Protein AF-W1XGC3-F1 (afdb_monomer_lite)

Foldseek 3Di:
DPDDPVVVLVVQLVVLCVVCVVVDPVSSVVSNVVSVCVVVVDDDDDDDPCVVVDDDDPDPPPLVPDPDDLLLVLAVVCVVVVNNVVRDPVSCVVVPCPVPDHDPPSVVSD

Organism: NCBI:txid408170

Secondary structure (DSSP, 8-state):
--S-HHHHHHHHHHHHHHHHGGG-HHHHHHHHHHHHHHHHT-------GGGGGPPP-----TTTTS---HHIIIIIHHHHTT-GGGS-HHHHHHTT-TTS---TTGGGG-

Sequence (110 aa):
DIIPLEDAVKYLKDAVVKSYGKKGEKVVSMNHDAIDTGINSIVKIEVPSSWKDAKEEVHEEKAASKEVPAFIKDIVVPMNRQEGDSIPVSTFLREGMDDGTFMHGTSAYE

pLDDT: mean 91.57, std 11.16, range [47.53, 98.25]

InterPro domains:
  IPR002869 Pyruvate-flavodoxin oxidoreductase, central domain [G3DSA:3.40.920.10] (1-56)
  IPR002869 Pyruvate-flavodoxin oxidoreductase, central domain [SSF53323] (1-104)
  IPR019456 Pyruvate-flavodoxin oxidoreductase, EKR domain [PF10371] (60-110)
  IPR019456 Pyruvate-flavodoxin oxidoreductase, EKR domain [SM00890] (55-110)
  IPR037112 Pyruvate-flavodoxin oxidoreductase, EKR domain superfamily [G3DSA:4.10.780.10] (61-105)
  IPR050722 Pyruvate:ferredoxin/flavodoxin oxidoreductase [PTHR32154] (1-1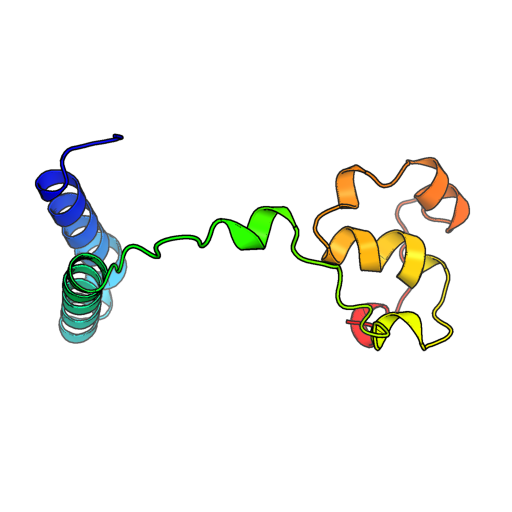10)

Radius of gyration: 23.52 Å; chains: 1; bounding box: 42×44×53 Å

Structure (mmCIF, N/CA/C/O backbone):
data_AF-W1XGC3-F1
#
_entry.id   AF-W1XGC3-F1
#
loop_
_atom_site.group_PDB
_atom_site.id
_atom_site.type_symbol
_atom_site.label_atom_id
_atom_site.label_alt_id
_atom_site.label_comp_id
_atom_site.label_asym_id
_atom_site.label_entity_id
_atom_site.label_seq_id
_atom_site.pdbx_PDB_ins_code
_atom_site.Cartn_x
_atom_site.Cartn_y
_atom_site.Cartn_z
_atom_site.occupancy
_atom_site.B_iso_or_equiv
_atom_site.auth_seq_id
_atom_site.auth_comp_id
_atom_site.auth_asym_id
_atom_site.auth_atom_id
_atom_site.pdbx_PDB_model_num
ATOM 1 N N . ASP A 1 1 ? -1.605 -14.352 16.611 1.00 75.94 1 ASP A N 1
ATOM 2 C CA . ASP A 1 1 ? -2.238 -13.147 17.183 1.00 75.94 1 ASP A CA 1
ATOM 3 C C . ASP A 1 1 ? -1.190 -12.185 17.706 1.00 75.94 1 ASP A C 1
ATOM 5 O O . ASP A 1 1 ? -0.145 -12.642 18.154 1.00 75.94 1 ASP A O 1
ATOM 9 N N . ILE A 1 2 ? -1.443 -10.878 17.592 1.00 93.94 2 ILE A N 1
ATOM 10 C CA . ILE A 1 2 ? -0.529 -9.829 18.078 1.00 93.94 2 ILE A CA 1
ATOM 11 C C . ILE A 1 2 ? -0.878 -9.460 19.531 1.00 93.94 2 ILE A C 1
ATOM 13 O O . ILE A 1 2 ? -0.001 -9.498 20.387 1.00 93.94 2 ILE A O 1
ATOM 17 N N . ILE A 1 3 ? -2.154 -9.149 19.812 1.00 96.50 3 ILE A N 1
ATOM 18 C CA . ILE A 1 3 ? -2.713 -8.813 21.139 1.00 96.50 3 ILE A CA 1
ATOM 19 C C . ILE A 1 3 ? -4.197 -9.232 21.228 1.00 96.50 3 ILE A C 1
ATOM 21 O O . ILE A 1 3 ? -4.805 -9.484 20.182 1.00 96.50 3 ILE A O 1
ATOM 25 N N . PRO A 1 4 ? -4.800 -9.288 22.435 1.00 96.88 4 PRO A N 1
ATOM 26 C CA . PRO A 1 4 ? -6.237 -9.515 22.600 1.00 96.88 4 PRO A CA 1
ATOM 27 C C . PRO A 1 4 ? -7.094 -8.464 21.880 1.00 96.88 4 PRO A C 1
ATOM 29 O O . PRO A 1 4 ? -6.733 -7.287 21.827 1.00 96.88 4 PRO A O 1
ATOM 32 N N . LEU A 1 5 ? -8.255 -8.878 21.355 1.00 93.38 5 LEU A N 1
ATOM 33 C CA . LEU A 1 5 ? -9.154 -7.989 20.608 1.00 93.38 5 LEU A CA 1
ATOM 34 C C . LEU A 1 5 ? -9.604 -6.796 21.457 1.00 93.38 5 LEU A C 1
ATOM 36 O O . LEU A 1 5 ? -9.532 -5.666 20.994 1.00 93.38 5 LEU A O 1
ATOM 40 N N . GLU A 1 6 ? -10.021 -7.031 22.700 1.00 94.31 6 GLU A N 1
ATOM 41 C CA . GLU A 1 6 ? -10.488 -5.972 23.605 1.00 94.31 6 GLU A CA 1
ATOM 42 C C . GLU A 1 6 ? -9.417 -4.895 23.834 1.00 94.31 6 GLU A C 1
ATOM 44 O O . GLU A 1 6 ? -9.707 -3.698 23.752 1.00 94.31 6 GLU A O 1
ATOM 49 N N . ASP A 1 7 ? -8.164 -5.318 24.021 1.00 96.56 7 ASP A N 1
ATOM 50 C CA . ASP A 1 7 ? -7.021 -4.414 24.146 1.00 96.56 7 ASP A CA 1
ATOM 51 C C . ASP A 1 7 ? -6.779 -3.641 22.843 1.00 96.56 7 ASP A C 1
ATOM 53 O O . ASP A 1 7 ? -6.560 -2.430 22.875 1.00 96.56 7 ASP A O 1
ATOM 57 N N . ALA A 1 8 ? -6.882 -4.301 21.684 1.00 95.94 8 ALA A N 1
ATOM 58 C CA . ALA A 1 8 ? -6.746 -3.648 20.383 1.00 95.94 8 ALA A CA 1
ATOM 59 C C . ALA A 1 8 ? -7.818 -2.568 20.160 1.00 95.94 8 ALA A C 1
ATOM 61 O O . ALA A 1 8 ? -7.485 -1.457 19.743 1.00 95.94 8 ALA A O 1
ATOM 62 N N . VAL A 1 9 ? -9.088 -2.856 20.477 1.00 96.19 9 VAL A N 1
ATOM 63 C CA . VAL A 1 9 ? -10.192 -1.886 20.360 1.00 96.19 9 VAL A CA 1
ATOM 64 C C . VAL A 1 9 ? -9.945 -0.683 21.256 1.00 96.19 9 VAL A C 1
ATOM 66 O O . VAL A 1 9 ? -10.067 0.460 20.809 1.00 96.19 9 VAL A O 1
ATOM 69 N N . LYS A 1 10 ? -9.558 -0.933 22.509 1.00 97.56 10 LYS A N 1
ATOM 70 C CA . LYS A 1 10 ? -9.236 0.122 23.466 1.00 97.56 10 LYS A CA 1
ATOM 71 C C . LYS A 1 10 ? -8.112 1.015 22.942 1.00 97.56 10 LYS A C 1
ATOM 73 O O . LYS A 1 10 ? -8.295 2.226 22.841 1.00 97.56 10 LYS A O 1
ATOM 78 N N . TYR A 1 11 ? -6.982 0.430 22.544 1.00 97.88 11 TYR A N 1
ATOM 79 C CA . TYR A 1 11 ? -5.836 1.199 22.058 1.00 97.88 11 TYR A CA 1
ATOM 80 C C . TYR A 1 11 ? -6.145 1.984 20.777 1.00 97.88 11 TYR A C 1
ATOM 82 O O . TYR A 1 11 ? -5.673 3.113 20.633 1.00 97.88 11 TYR A O 1
ATOM 90 N N . LEU A 1 12 ? -6.967 1.443 19.870 1.00 97.19 12 LEU A N 1
ATOM 91 C CA . LEU A 1 12 ? -7.419 2.164 18.677 1.00 97.19 12 LEU A CA 1
ATOM 92 C C . LEU A 1 12 ? -8.287 3.376 19.036 1.00 97.19 12 LEU A C 1
ATOM 94 O O . LEU A 1 12 ? -8.043 4.473 18.528 1.00 97.19 12 LEU A O 1
ATOM 98 N N . LYS A 1 13 ? -9.265 3.218 19.937 1.00 97.69 13 LYS A N 1
ATOM 99 C CA . LYS A 1 13 ? -10.130 4.328 20.370 1.00 97.69 13 LYS A CA 1
ATOM 100 C C . LYS A 1 13 ? -9.348 5.410 21.120 1.00 97.69 13 LYS A C 1
ATOM 102 O O . LYS A 1 13 ? -9.566 6.596 20.855 1.00 97.69 13 LYS A O 1
ATOM 107 N N . ASP A 1 14 ? -8.392 5.023 21.964 1.00 98.19 14 ASP A N 1
ATOM 108 C CA . ASP A 1 14 ? -7.487 5.950 22.657 1.00 98.19 14 ASP A CA 1
ATOM 109 C C . ASP A 1 14 ? -6.607 6.727 21.659 1.00 98.19 14 ASP A C 1
ATOM 111 O O . ASP A 1 14 ? -6.440 7.948 21.768 1.00 98.19 14 ASP A O 1
ATOM 115 N N . ALA A 1 15 ? -6.081 6.047 20.634 1.00 97.94 15 ALA A N 1
ATOM 116 C CA . ALA A 1 15 ? -5.301 6.677 19.572 1.00 97.94 15 ALA A CA 1
ATOM 117 C C . ALA A 1 15 ? -6.135 7.675 18.750 1.00 97.94 15 ALA A C 1
ATOM 119 O O . ALA A 1 15 ? -5.629 8.741 18.395 1.00 97.94 15 ALA A O 1
ATOM 120 N N . VAL A 1 16 ? -7.417 7.384 18.499 1.00 97.94 16 VAL A N 1
ATOM 121 C CA . VAL A 1 16 ? -8.343 8.320 17.840 1.00 97.94 16 VAL A CA 1
ATOM 122 C C . VAL A 1 16 ? -8.512 9.594 18.663 1.00 97.94 16 VAL A C 1
ATOM 124 O O . VAL A 1 16 ? -8.385 10.686 18.110 1.00 97.94 16 VAL A O 1
ATOM 127 N N . VAL A 1 17 ? -8.743 9.488 19.976 1.00 97.81 17 VAL A N 1
ATOM 128 C CA . VAL A 1 17 ? -8.856 10.669 20.852 1.00 97.81 17 VAL A CA 1
ATOM 129 C C . VAL A 1 17 ? -7.557 11.478 20.827 1.00 97.81 17 VAL A C 1
ATOM 131 O O . VAL A 1 17 ? -7.589 12.700 20.672 1.00 97.81 17 VAL A O 1
ATOM 134 N N . LYS A 1 18 ? -6.400 10.809 20.899 1.00 97.88 18 LYS A N 1
ATOM 135 C CA . LYS A 1 18 ? -5.085 11.464 20.855 1.00 97.88 18 LYS A CA 1
ATOM 136 C C . LYS A 1 18 ? -4.834 12.204 19.534 1.00 97.88 18 LYS A C 1
ATOM 138 O O . LYS A 1 18 ? -4.347 13.334 19.556 1.00 97.88 18 LYS A O 1
ATOM 143 N N . SER A 1 19 ? -5.156 11.587 18.399 1.00 97.25 19 SER A N 1
ATOM 144 C C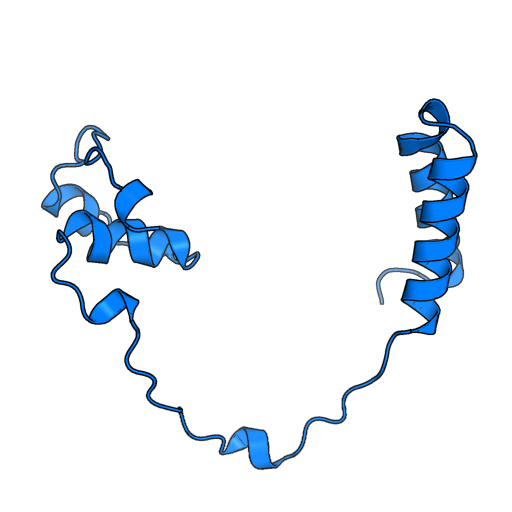A . SER A 1 19 ? -4.900 12.140 17.061 1.00 97.25 19 SER A CA 1
ATOM 145 C C . SER A 1 19 ? -5.940 13.177 16.631 1.00 97.25 19 SER A C 1
ATOM 147 O O . SER A 1 19 ? -5.594 14.189 16.019 1.00 97.25 19 SER A O 1
ATOM 149 N N . TYR A 1 20 ? -7.213 12.955 16.967 1.00 95.88 20 TYR A N 1
ATOM 150 C CA . TYR A 1 20 ? -8.348 13.708 16.428 1.00 95.88 20 TYR A CA 1
ATOM 151 C C . TYR A 1 20 ? -9.156 14.476 17.473 1.00 95.88 20 TYR A C 1
ATOM 153 O O . TYR A 1 20 ? -10.044 15.228 17.084 1.00 95.88 20 TYR A O 1
ATOM 161 N N . GLY A 1 21 ? -8.832 14.407 18.768 1.00 94.94 21 GLY A N 1
ATOM 162 C CA . GLY A 1 21 ? -9.565 15.137 19.815 1.00 94.94 21 GLY A CA 1
ATOM 163 C C . GLY A 1 21 ? -9.659 16.648 19.562 1.00 94.94 21 GLY A C 1
ATOM 164 O O . GLY A 1 21 ? -10.684 17.271 19.824 1.00 94.94 21 GLY A O 1
ATOM 165 N N . LYS A 1 22 ? -8.638 17.246 18.928 1.00 96.62 22 LYS A N 1
ATOM 166 C CA . LYS A 1 22 ? -8.643 18.669 18.528 1.00 96.62 22 LYS A CA 1
ATOM 167 C C . LYS A 1 22 ? -9.585 18.996 17.360 1.00 96.62 22 LYS A C 1
ATOM 169 O O . LYS A 1 22 ? -9.820 20.168 17.087 1.00 96.62 22 LYS A O 1
ATOM 174 N N . LYS A 1 23 ? -10.080 17.991 16.634 1.00 95.00 23 LYS A N 1
ATOM 175 C CA . LYS A 1 23 ? -11.013 18.139 15.503 1.00 95.00 23 LYS A CA 1
ATOM 176 C C . LYS A 1 23 ? -12.481 18.148 15.950 1.00 95.00 23 LYS A C 1
ATOM 178 O O . LYS A 1 23 ? -13.360 18.334 15.113 1.00 95.00 23 LYS A O 1
ATOM 183 N N . GLY A 1 24 ? -12.729 18.011 17.254 1.00 96.12 24 GLY A N 1
ATOM 184 C CA . GLY A 1 24 ? -14.052 18.058 17.863 1.00 96.12 24 GLY A CA 1
ATOM 185 C C . GLY A 1 24 ? -14.686 16.680 18.028 1.00 96.12 24 GLY A C 1
ATOM 186 O O . GLY A 1 24 ? -14.377 15.734 17.302 1.00 96.12 24 GLY A O 1
ATOM 187 N N . GLU A 1 25 ? -15.615 16.597 18.979 1.00 96.31 25 GLU A N 1
ATOM 188 C CA . GLU A 1 25 ? -16.216 15.337 19.432 1.00 96.31 25 GLU A CA 1
ATOM 189 C C . GLU A 1 25 ? -16.916 14.570 18.312 1.00 96.31 25 GLU A C 1
ATOM 191 O O . GLU A 1 25 ? -16.822 13.352 18.229 1.00 96.31 25 GLU A O 1
ATOM 196 N N . LYS A 1 26 ? -17.547 15.286 17.374 1.00 97.75 26 LYS A N 1
ATOM 197 C CA . LYS A 1 26 ? -18.198 14.660 16.219 1.00 97.75 26 LYS A CA 1
ATOM 198 C C . LYS A 1 26 ? -17.220 13.811 15.396 1.00 97.75 26 LYS A C 1
ATOM 200 O O . LYS A 1 26 ? -17.580 12.718 14.976 1.00 97.75 26 LYS A O 1
ATOM 205 N N . VAL A 1 27 ? -15.995 14.293 15.170 1.00 97.31 27 VAL A N 1
ATOM 206 C CA . VAL A 1 27 ? -14.979 13.554 14.399 1.00 97.31 27 VAL A CA 1
ATOM 207 C C . VAL A 1 27 ? -14.480 12.343 15.186 1.00 97.31 27 VAL A C 1
ATOM 209 O O . VAL A 1 27 ? -14.287 11.281 14.600 1.00 97.31 27 VAL A O 1
ATOM 212 N N . VAL A 1 28 ? -14.307 12.480 16.502 1.00 97.88 28 VAL A N 1
ATOM 213 C CA . VAL A 1 28 ? -13.910 11.373 17.387 1.00 97.88 28 VAL A CA 1
ATOM 214 C C . VAL A 1 28 ? -14.978 10.279 17.396 1.00 97.88 28 VAL A C 1
ATOM 216 O O . VAL A 1 28 ? -14.656 9.133 17.090 1.00 97.88 28 VAL A O 1
ATOM 219 N N . SER A 1 29 ? -16.242 10.645 17.630 1.00 97.88 29 SER A N 1
ATOM 220 C CA . SER A 1 29 ? -17.384 9.723 17.619 1.00 97.88 29 SER A CA 1
ATOM 221 C C . SER A 1 29 ? -17.483 8.975 16.293 1.00 97.88 29 SER A C 1
ATOM 223 O O . SER A 1 29 ? -17.526 7.753 16.293 1.00 97.88 29 SER A O 1
ATOM 225 N N . MET A 1 30 ? -17.400 9.679 15.156 1.00 98.12 30 MET A N 1
ATOM 226 C CA . MET A 1 30 ? -17.447 9.038 13.835 1.00 98.12 30 MET A CA 1
ATOM 227 C C . MET A 1 30 ? -16.337 7.995 13.633 1.00 98.12 30 MET A C 1
ATOM 229 O O . MET A 1 30 ? -16.558 6.981 12.977 1.00 98.12 30 MET A O 1
ATOM 233 N N . ASN A 1 31 ? -15.137 8.226 14.175 1.00 98.25 31 ASN A N 1
ATOM 234 C CA . ASN A 1 31 ? -14.043 7.257 14.087 1.00 98.25 31 ASN A CA 1
ATOM 235 C C . ASN A 1 31 ? -14.246 6.070 15.039 1.00 98.25 31 ASN A C 1
ATOM 237 O O . ASN A 1 31 ? -13.930 4.942 14.672 1.00 98.25 31 ASN A O 1
ATOM 241 N N . HIS A 1 32 ? -14.776 6.299 16.244 1.00 97.94 32 HIS A N 1
ATOM 242 C CA . HIS A 1 32 ? -15.143 5.213 17.160 1.00 97.94 32 HIS A CA 1
ATOM 243 C C . HIS A 1 32 ? -16.228 4.320 16.554 1.00 97.94 32 HIS A C 1
ATOM 245 O O . HIS A 1 32 ? -16.065 3.101 16.557 1.00 97.94 32 HIS A O 1
ATOM 251 N N . ASP A 1 33 ? -17.252 4.917 15.944 1.00 97.88 33 ASP A N 1
ATOM 252 C CA . ASP A 1 33 ? -18.325 4.197 15.251 1.00 97.88 33 ASP A CA 1
ATOM 253 C C . ASP A 1 33 ? -17.784 3.382 14.064 1.00 97.88 33 ASP A C 1
ATOM 255 O O . ASP A 1 33 ? -18.203 2.245 13.830 1.00 97.88 33 ASP A O 1
ATOM 259 N N . ALA A 1 34 ? -16.816 3.933 13.320 1.00 97.75 34 ALA A N 1
ATOM 260 C CA . ALA A 1 34 ? -16.150 3.229 12.226 1.00 97.75 34 ALA A CA 1
ATOM 261 C C . ALA A 1 34 ? -15.326 2.028 12.719 1.00 97.75 34 ALA A C 1
ATOM 263 O O . ALA A 1 34 ? -15.341 0.982 12.070 1.00 97.75 34 ALA A O 1
ATOM 264 N N . ILE A 1 35 ? -14.650 2.145 13.869 1.00 97.25 35 ILE A N 1
ATOM 265 C CA . ILE A 1 35 ? -13.940 1.025 14.510 1.00 97.25 35 ILE A CA 1
ATOM 266 C C . ILE A 1 35 ? -14.935 -0.077 14.884 1.00 97.25 35 ILE A C 1
ATOM 268 O O . ILE A 1 35 ? -14.744 -1.229 14.494 1.00 97.25 35 ILE A O 1
ATOM 272 N N . ASP A 1 36 ? -16.017 0.276 15.581 1.00 96.38 36 ASP A N 1
ATOM 273 C CA . ASP A 1 36 ? -17.024 -0.691 16.027 1.00 96.38 36 ASP A CA 1
ATOM 274 C C . ASP A 1 36 ? -17.706 -1.381 14.835 1.00 96.38 36 ASP A C 1
ATOM 276 O O . ASP A 1 36 ? -17.879 -2.601 14.823 1.00 96.38 36 ASP A O 1
ATOM 280 N N . THR A 1 37 ? -18.035 -0.623 13.787 1.00 97.12 37 THR A N 1
ATOM 281 C CA . THR A 1 37 ?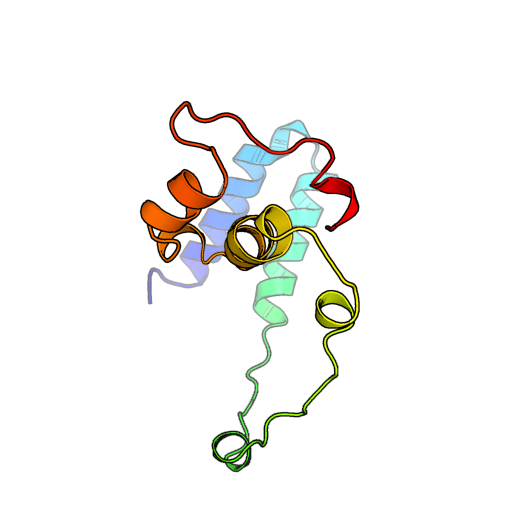 -18.608 -1.172 12.550 1.00 97.12 37 THR A CA 1
ATOM 282 C C . THR A 1 37 ? -17.614 -2.082 11.838 1.00 97.12 37 THR A C 1
ATOM 284 O O . THR A 1 37 ? -17.986 -3.175 11.411 1.00 97.12 37 THR A O 1
ATOM 287 N N . GLY A 1 38 ? -16.352 -1.659 11.728 1.00 96.00 38 GLY A N 1
ATOM 288 C CA . GLY A 1 38 ? -15.293 -2.415 11.069 1.00 96.00 38 GLY A CA 1
ATOM 289 C C . GLY A 1 38 ? -15.082 -3.784 11.704 1.00 96.00 38 GLY A C 1
ATOM 290 O O . GLY A 1 38 ? -14.986 -4.766 10.982 1.00 96.00 38 GLY A O 1
ATOM 291 N N . ILE A 1 39 ? -15.101 -3.872 13.036 1.00 94.38 39 ILE A N 1
ATOM 292 C CA . ILE A 1 39 ? -14.942 -5.142 13.763 1.00 94.38 39 ILE A CA 1
ATOM 293 C C . ILE A 1 39 ? -16.152 -6.059 13.558 1.00 94.38 39 ILE A C 1
ATOM 295 O O . ILE A 1 39 ? -15.990 -7.260 13.354 1.00 94.38 39 ILE A O 1
ATOM 299 N N . ASN A 1 40 ? -17.362 -5.497 13.576 1.00 94.12 40 ASN A N 1
ATOM 300 C CA . ASN A 1 40 ? -18.600 -6.272 13.472 1.00 94.12 40 ASN A CA 1
ATOM 301 C C . ASN A 1 40 ? -18.974 -6.666 12.032 1.00 94.12 40 ASN A C 1
ATOM 303 O O . ASN A 1 40 ? -19.842 -7.514 11.843 1.00 94.12 40 ASN A O 1
ATOM 307 N N . SER A 1 41 ? -18.342 -6.062 11.020 1.00 96.50 41 SER A N 1
ATOM 308 C CA . SER A 1 41 ? -18.687 -6.265 9.602 1.00 96.50 41 SER A CA 1
ATOM 309 C C . SER A 1 41 ? -17.709 -7.171 8.848 1.00 96.50 41 SER A C 1
ATOM 311 O O . SER A 1 41 ? -17.836 -7.327 7.634 1.00 96.50 41 SER A O 1
ATOM 313 N N . ILE A 1 42 ? -16.723 -7.767 9.528 1.00 94.50 42 ILE A N 1
ATOM 314 C CA . ILE A 1 42 ? -15.791 -8.705 8.892 1.00 94.50 42 ILE A CA 1
ATOM 315 C C . ILE A 1 42 ? -16.542 -9.989 8.541 1.00 94.50 42 ILE A C 1
ATOM 317 O O . ILE A 1 42 ? -17.072 -10.679 9.409 1.00 94.50 42 ILE A O 1
ATOM 321 N N . VAL A 1 43 ? -16.538 -10.336 7.256 1.00 96.44 43 VAL A N 1
ATOM 322 C CA . VAL A 1 43 ? -17.132 -11.572 6.744 1.00 96.44 43 VAL A CA 1
ATOM 323 C C . VAL A 1 43 ? -16.019 -12.501 6.282 1.00 96.44 43 VAL A C 1
ATOM 325 O O . VAL A 1 43 ? -15.177 -12.127 5.465 1.00 96.44 43 VAL A O 1
ATOM 328 N N . LYS A 1 44 ? -16.023 -13.737 6.787 1.00 96.25 44 LYS A N 1
ATOM 329 C CA . LYS A 1 44 ? -15.143 -14.789 6.278 1.00 96.25 44 LYS A CA 1
ATOM 330 C C . LYS A 1 44 ? -15.617 -15.202 4.885 1.00 96.25 44 LYS A C 1
ATOM 332 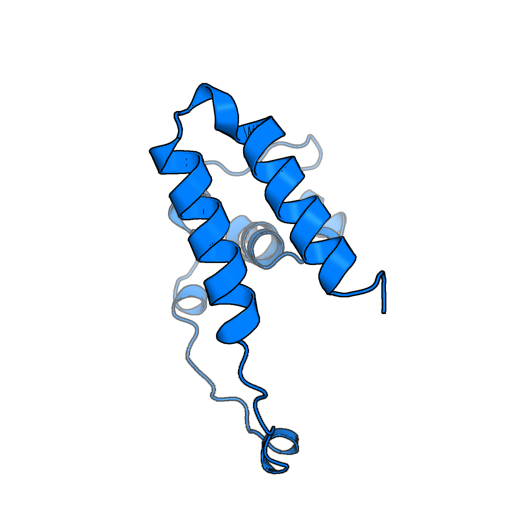O O . LYS A 1 44 ? -16.747 -15.656 4.724 1.00 96.25 44 LYS A O 1
ATOM 337 N N . ILE A 1 45 ? -14.739 -15.078 3.896 1.00 97.06 45 ILE A N 1
ATOM 338 C CA . ILE A 1 45 ? -14.990 -15.591 2.550 1.00 97.06 45 ILE A CA 1
ATOM 339 C C . ILE A 1 45 ? -14.509 -17.039 2.486 1.00 97.06 45 ILE A C 1
ATOM 341 O O . ILE A 1 45 ? -13.320 -17.314 2.654 1.00 97.06 45 ILE A O 1
ATOM 345 N N . GLU A 1 46 ? -15.434 -17.967 2.251 1.00 97.19 46 GLU A N 1
ATOM 346 C CA . GLU A 1 46 ? -15.088 -19.360 1.970 1.00 97.19 46 GLU A CA 1
ATOM 347 C C . GLU A 1 46 ? -14.580 -19.461 0.528 1.00 97.19 46 GLU A C 1
ATOM 349 O O . GLU A 1 46 ? -15.342 -19.330 -0.430 1.00 97.19 46 GLU A O 1
ATOM 354 N N . VAL A 1 47 ? -13.269 -19.652 0.376 1.00 96.31 47 VAL A N 1
ATOM 355 C CA . VAL A 1 47 ? -12.619 -19.716 -0.938 1.00 96.31 47 VAL A CA 1
ATOM 356 C C . VAL A 1 47 ? -12.974 -21.046 -1.619 1.00 96.31 47 VAL A C 1
ATOM 358 O O . VAL A 1 47 ? -12.665 -22.107 -1.067 1.00 96.31 47 VAL A O 1
ATOM 361 N N . PRO A 1 48 ? -13.601 -21.035 -2.811 1.00 96.94 48 PRO A N 1
ATOM 362 C CA . PRO A 1 48 ? -13.973 -22.265 -3.500 1.00 96.94 48 PRO A CA 1
ATOM 363 C C . PRO A 1 48 ? -12.731 -22.995 -4.027 1.00 96.94 48 PRO A C 1
ATOM 365 O O . PRO A 1 48 ? -11.775 -22.383 -4.501 1.00 96.94 48 PRO A O 1
ATOM 368 N N . SER A 1 49 ? -12.756 -24.331 -3.998 1.00 96.69 49 SER A N 1
ATOM 369 C CA . SER A 1 49 ? -11.633 -25.161 -4.463 1.00 96.69 49 SER A CA 1
ATOM 370 C C . SER A 1 49 ? -11.289 -24.941 -5.937 1.00 96.69 49 SER A C 1
ATOM 372 O O . SER A 1 49 ? -10.122 -25.060 -6.305 1.00 96.69 49 SER A O 1
ATOM 374 N N . SER A 1 50 ? -12.279 -24.575 -6.755 1.00 95.50 50 SER A N 1
ATOM 375 C CA . SER A 1 50 ? -12.122 -24.302 -8.185 1.00 95.50 50 SER A CA 1
ATOM 376 C C . SER A 1 50 ? -11.184 -23.135 -8.490 1.00 95.50 50 SER A C 1
ATOM 378 O O . SER A 1 50 ? -10.647 -23.080 -9.591 1.00 95.50 50 SER A O 1
ATOM 380 N N . TRP A 1 51 ? -10.933 -22.228 -7.537 1.00 95.12 51 TRP A N 1
ATOM 381 C CA . TRP A 1 51 ? -9.967 -21.141 -7.729 1.00 95.12 51 TRP A CA 1
ATOM 382 C C . TRP A 1 51 ? -8.534 -21.639 -7.936 1.00 95.12 51 TRP A C 1
ATOM 384 O O . TRP A 1 51 ? -7.733 -20.923 -8.525 1.00 95.12 51 TRP A O 1
ATOM 394 N N . LYS A 1 52 ? -8.209 -22.869 -7.510 1.00 95.19 52 LYS A N 1
ATOM 395 C CA . LYS A 1 52 ? -6.901 -23.490 -7.785 1.00 95.19 52 LYS A CA 1
ATOM 396 C C . LYS A 1 52 ? -6.634 -23.669 -9.278 1.00 95.19 52 LYS A C 1
ATOM 398 O O . LYS A 1 52 ? -5.486 -23.590 -9.696 1.00 95.19 52 LYS A O 1
ATOM 403 N N . ASP A 1 53 ? -7.697 -23.896 -10.044 1.00 95.31 53 ASP A N 1
ATOM 404 C CA . ASP A 1 53 ? -7.658 -24.161 -11.481 1.00 95.31 53 ASP A CA 1
ATOM 405 C C . ASP A 1 53 ? -8.241 -22.982 -12.282 1.00 95.31 53 ASP A C 1
ATOM 407 O O . ASP A 1 53 ? -8.645 -23.144 -13.439 1.00 95.31 53 ASP A O 1
ATOM 411 N N . ALA A 1 54 ? -8.336 -21.797 -11.662 1.00 93.06 54 ALA A N 1
ATOM 412 C CA . ALA A 1 54 ? -8.796 -20.593 -12.337 1.00 93.06 54 ALA A CA 1
ATOM 413 C C . ALA A 1 54 ? -7.896 -20.309 -13.546 1.00 93.06 54 ALA A C 1
ATOM 415 O O . ALA A 1 54 ? -6.668 -20.308 -13.445 1.00 93.06 54 ALA A O 1
ATOM 416 N N . LYS A 1 55 ? -8.519 -20.094 -14.705 1.00 91.50 55 LYS A N 1
ATOM 417 C CA . LYS A 1 55 ? -7.803 -19.744 -15.929 1.00 91.50 55 LYS A CA 1
ATOM 418 C C . LYS A 1 55 ? -7.593 -18.243 -15.973 1.00 91.50 55 LYS A C 1
ATOM 420 O O . LYS A 1 55 ? -8.465 -17.484 -15.563 1.00 91.50 55 LYS A O 1
ATOM 425 N N . GLU A 1 56 ? -6.453 -17.845 -16.509 1.00 86.88 56 GLU A N 1
ATOM 426 C CA . GLU A 1 56 ? -6.186 -16.452 -16.821 1.00 86.88 56 GLU A CA 1
ATOM 427 C C . GLU A 1 56 ? -7.217 -15.957 -17.841 1.00 86.88 56 GLU A C 1
ATOM 429 O O . GLU A 1 56 ? -7.367 -16.524 -18.929 1.00 86.88 56 GLU A O 1
ATOM 434 N N . GLU A 1 57 ? -7.960 -14.917 -17.475 1.00 81.12 57 GLU A N 1
ATOM 435 C CA . GLU A 1 57 ? -8.710 -14.151 -18.455 1.00 81.12 57 GLU A CA 1
ATOM 436 C C . GLU A 1 57 ? -7.708 -13.244 -19.159 1.00 81.12 57 GLU A C 1
ATOM 438 O O . GLU A 1 57 ? -7.199 -12.286 -18.580 1.00 81.12 57 GLU A O 1
ATOM 443 N N . VAL A 1 58 ? -7.390 -13.576 -20.412 1.00 69.81 58 VAL A N 1
ATOM 444 C CA . VAL A 1 58 ? -6.578 -12.706 -21.262 1.00 69.81 58 VAL A CA 1
ATOM 445 C C . VAL A 1 58 ? -7.426 -11.485 -21.594 1.00 69.81 58 VAL A C 1
ATOM 447 O O . VAL A 1 58 ? -8.165 -11.454 -22.579 1.00 69.81 58 VAL A O 1
ATOM 450 N N . HIS A 1 59 ? -7.360 -10.479 -20.734 1.00 64.75 59 HIS A N 1
ATOM 451 C CA . HIS A 1 59 ? -7.779 -9.141 -21.089 1.00 64.75 59 HIS A CA 1
ATOM 452 C C . HIS A 1 59 ? -6.653 -8.524 -21.910 1.00 64.75 59 HIS A C 1
ATOM 454 O O . HIS A 1 59 ? -5.505 -8.502 -21.474 1.00 64.75 59 HIS A O 1
ATOM 460 N N . GLU A 1 60 ? -6.970 -8.005 -23.097 1.00 55.81 60 GLU A N 1
ATOM 461 C CA . GLU A 1 60 ? -6.067 -7.062 -23.748 1.00 55.81 60 GLU A CA 1
ATOM 462 C C . GLU A 1 60 ? -5.873 -5.895 -22.775 1.00 55.81 60 GLU A C 1
ATOM 464 O O . GLU A 1 60 ? -6.789 -5.097 -22.546 1.00 55.81 60 GLU A O 1
ATOM 469 N N . GLU A 1 61 ? -4.705 -5.828 -22.136 1.00 56.31 61 GLU A N 1
ATOM 470 C CA . GLU A 1 61 ? -4.334 -4.675 -21.336 1.00 56.31 61 GLU A CA 1
ATOM 471 C C . GLU A 1 61 ? -4.456 -3.449 -22.240 1.00 56.31 61 GLU A C 1
ATOM 473 O O . GLU A 1 61 ? -3.673 -3.253 -23.172 1.00 56.31 61 GLU A O 1
ATOM 478 N N . LYS A 1 62 ? -5.441 -2.584 -21.977 1.00 51.84 62 LYS A N 1
ATOM 479 C CA . LYS A 1 62 ? -5.590 -1.327 -22.727 1.00 51.84 62 LYS A CA 1
ATOM 480 C C . LYS A 1 62 ? -4.313 -0.477 -22.664 1.00 51.84 62 LYS A C 1
ATOM 482 O O . LYS A 1 62 ? -4.079 0.314 -23.576 1.00 51.84 62 LYS A O 1
ATOM 487 N N . ALA A 1 63 ? -3.481 -0.678 -21.638 1.00 49.75 63 ALA A N 1
ATOM 488 C CA . ALA A 1 63 ? -2.159 -0.075 -21.497 1.00 49.75 63 ALA A CA 1
ATOM 489 C C . ALA A 1 63 ? -1.128 -0.615 -22.510 1.00 49.75 63 ALA A C 1
ATOM 491 O O . ALA A 1 63 ? -0.339 0.164 -23.036 1.00 49.75 63 ALA A O 1
ATOM 492 N N . ALA A 1 64 ? -1.175 -1.907 -22.854 1.00 47.53 64 ALA A N 1
ATOM 493 C CA . ALA A 1 64 ? -0.242 -2.541 -23.789 1.00 47.53 64 ALA A CA 1
ATOM 494 C C . ALA A 1 64 ? -0.576 -2.282 -25.273 1.00 47.53 64 ALA A C 1
ATOM 496 O O . ALA A 1 64 ? 0.248 -2.539 -26.147 1.00 47.53 64 ALA A O 1
ATOM 497 N N . SER A 1 65 ? -1.774 -1.764 -25.571 1.00 51.47 65 SER A N 1
ATOM 498 C CA . SER A 1 65 ? -2.240 -1.516 -26.948 1.00 51.47 65 SER A CA 1
ATOM 499 C C . SER A 1 65 ? -1.739 -0.211 -27.585 1.00 51.47 65 SER A C 1
ATOM 501 O O . SER A 1 65 ? -2.018 0.045 -28.757 1.00 51.47 65 SER A O 1
ATOM 503 N N . LYS A 1 66 ? -1.014 0.634 -26.842 1.00 65.44 66 LYS A N 1
ATOM 504 C CA . LYS A 1 66 ? -0.441 1.881 -27.367 1.00 65.44 66 LYS A CA 1
ATOM 505 C C . LYS A 1 66 ? 1.059 1.707 -27.567 1.00 65.44 66 LYS A C 1
ATOM 507 O O . LYS A 1 66 ? 1.753 1.261 -26.659 1.00 65.44 66 LYS A O 1
ATOM 512 N N . GLU A 1 67 ? 1.571 2.097 -28.733 1.00 79.44 67 GLU A N 1
ATOM 513 C CA . GLU A 1 67 ? 3.007 2.333 -28.884 1.00 79.44 67 GLU A CA 1
ATOM 514 C C . GLU A 1 67 ? 3.413 3.433 -27.893 1.00 79.44 67 GLU A C 1
ATOM 516 O O . GLU A 1 67 ? 3.033 4.595 -28.044 1.00 79.44 67 GLU A O 1
ATOM 521 N N . VAL A 1 68 ? 4.127 3.049 -26.834 1.00 88.44 68 VAL A N 1
ATOM 522 C CA . VAL A 1 68 ? 4.657 3.953 -25.808 1.00 88.44 68 VAL A CA 1
ATOM 523 C C . VAL A 1 68 ? 6.185 3.966 -25.866 1.00 88.44 68 VAL A C 1
ATOM 525 O O . VAL A 1 68 ? 6.786 2.973 -26.290 1.00 88.44 68 VAL A O 1
ATOM 528 N N . PRO A 1 69 ? 6.843 5.058 -25.439 1.00 92.19 69 PRO A N 1
ATOM 529 C CA . PRO A 1 69 ? 8.300 5.100 -25.357 1.00 92.19 69 PRO A CA 1
ATOM 530 C C . PRO A 1 69 ? 8.870 3.963 -24.492 1.00 92.19 69 PRO A C 1
ATOM 532 O O . PRO A 1 69 ? 8.254 3.574 -23.497 1.00 92.19 69 PRO A O 1
ATOM 535 N N . ALA A 1 70 ? 10.069 3.474 -24.831 1.00 93.00 70 ALA A N 1
ATOM 536 C CA . ALA A 1 70 ? 10.751 2.407 -24.086 1.00 93.00 70 ALA A CA 1
ATOM 537 C C . ALA A 1 70 ? 10.898 2.750 -22.596 1.00 93.00 70 ALA A C 1
ATOM 539 O O . ALA A 1 70 ? 10.519 1.951 -21.747 1.00 93.00 70 ALA A O 1
ATOM 540 N N . PHE A 1 71 ? 11.284 3.988 -22.284 1.00 94.00 71 PHE A N 1
ATOM 541 C CA . PHE A 1 71 ? 11.291 4.538 -20.928 1.00 94.00 71 PHE A CA 1
ATOM 542 C C . PHE A 1 71 ? 9.982 4.301 -20.151 1.00 94.00 71 PHE A C 1
ATOM 544 O O . PHE A 1 71 ? 10.000 3.926 -18.980 1.00 94.00 71 PHE A O 1
ATOM 551 N N . ILE A 1 72 ? 8.823 4.494 -20.790 1.00 93.62 72 ILE A N 1
ATOM 552 C CA . ILE A 1 72 ? 7.522 4.275 -20.144 1.00 93.62 72 ILE A CA 1
ATOM 553 C C . ILE A 1 72 ? 7.317 2.788 -19.870 1.00 93.62 72 ILE A C 1
ATOM 555 O O . ILE A 1 72 ? 6.985 2.403 -18.752 1.00 93.62 72 ILE A O 1
ATOM 559 N N . LYS A 1 73 ? 7.544 1.950 -20.882 1.00 91.94 73 LYS A N 1
ATOM 560 C CA . LYS A 1 73 ? 7.313 0.506 -20.807 1.00 91.94 73 LYS A CA 1
ATOM 561 C C . LYS A 1 73 ? 8.248 -0.203 -19.828 1.00 91.94 73 LYS A C 1
ATOM 563 O O . LYS A 1 73 ? 7.806 -1.084 -19.100 1.00 91.94 73 LYS A O 1
ATOM 568 N N . ASP A 1 74 ? 9.523 0.162 -19.834 1.00 93.12 74 ASP A N 1
ATOM 569 C CA . ASP A 1 74 ? 10.581 -0.602 -19.174 1.00 93.12 74 ASP A CA 1
ATOM 570 C C . ASP A 1 74 ? 10.949 -0.039 -17.794 1.00 93.12 74 ASP A C 1
ATOM 572 O O . ASP A 1 74 ? 11.556 -0.752 -16.995 1.00 93.12 74 ASP A O 1
ATOM 576 N N . ILE A 1 75 ? 10.588 1.219 -17.504 1.00 94.38 75 ILE A N 1
ATOM 577 C CA . ILE A 1 75 ? 10.888 1.880 -16.224 1.00 94.38 75 ILE A CA 1
ATOM 578 C C . ILE A 1 75 ? 9.604 2.292 -15.509 1.00 94.38 75 ILE A C 1
ATOM 580 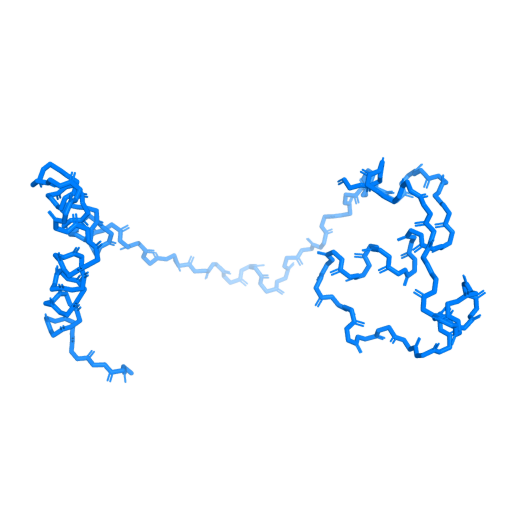O O . ILE A 1 75 ? 9.329 1.802 -14.415 1.00 94.38 75 ILE A O 1
ATOM 584 N N . VAL A 1 76 ? 8.782 3.146 -16.123 1.00 94.62 76 VAL A N 1
ATOM 585 C CA . VAL A 1 76 ? 7.608 3.725 -15.441 1.00 94.62 76 VAL A CA 1
ATOM 586 C C . VAL A 1 76 ? 6.550 2.665 -15.119 1.00 94.62 76 VAL A C 1
ATOM 588 O O . VAL A 1 76 ? 6.062 2.613 -13.993 1.00 94.62 76 VAL A O 1
ATOM 591 N N . VAL A 1 77 ? 6.223 1.777 -16.063 1.00 93.25 77 VAL A N 1
ATOM 592 C CA . VAL A 1 77 ? 5.207 0.729 -15.862 1.00 93.25 77 VAL A CA 1
ATOM 593 C C . VAL A 1 77 ? 5.605 -0.260 -14.752 1.00 93.25 77 VAL A C 1
ATOM 595 O O . VAL A 1 77 ? 4.795 -0.462 -13.844 1.00 93.25 77 VAL A O 1
ATOM 598 N N . PRO A 1 78 ? 6.819 -0.851 -14.735 1.00 93.88 78 PRO A N 1
ATOM 599 C CA . PRO A 1 78 ? 7.235 -1.719 -13.635 1.00 93.88 78 PRO A CA 1
ATOM 600 C C . PRO A 1 78 ? 7.317 -0.983 -12.293 1.00 93.88 78 PRO A C 1
ATOM 602 O O . PRO A 1 78 ? 6.892 -1.531 -11.278 1.00 93.88 78 PRO A O 1
ATOM 605 N N . MET A 1 79 ? 7.777 0.275 -12.267 1.00 94.75 79 MET A N 1
ATOM 606 C CA . MET A 1 79 ? 7.777 1.080 -11.038 1.00 94.75 79 MET A CA 1
ATOM 607 C C . MET A 1 79 ? 6.358 1.290 -10.489 1.00 94.75 79 MET A C 1
ATOM 609 O O . MET A 1 79 ? 6.127 1.063 -9.302 1.00 94.75 79 MET A O 1
ATOM 613 N N . ASN A 1 80 ? 5.394 1.637 -11.347 1.00 93.88 80 ASN A N 1
ATOM 614 C CA . ASN A 1 80 ? 3.990 1.823 -10.960 1.00 93.88 80 ASN A CA 1
ATOM 615 C C . ASN A 1 80 ? 3.322 0.512 -10.515 1.00 93.88 80 ASN A C 1
ATOM 617 O O . ASN A 1 80 ? 2.442 0.525 -9.654 1.00 93.88 80 ASN A O 1
ATOM 621 N N . ARG A 1 81 ? 3.781 -0.631 -11.040 1.00 94.44 81 ARG A N 1
ATOM 622 C CA . ARG A 1 81 ? 3.389 -1.980 -10.593 1.00 94.44 81 ARG A CA 1
ATOM 623 C C . ARG A 1 81 ? 4.085 -2.429 -9.300 1.00 94.44 81 ARG A C 1
ATOM 625 O O . ARG A 1 81 ? 3.871 -3.558 -8.876 1.00 94.44 81 ARG A O 1
ATOM 632 N N . GLN A 1 82 ? 4.855 -1.549 -8.652 1.00 96.38 82 GLN A N 1
ATOM 633 C CA . GLN A 1 82 ? 5.625 -1.829 -7.431 1.00 96.38 82 GLN A CA 1
ATOM 634 C C . GLN A 1 82 ? 6.738 -2.874 -7.632 1.00 96.38 82 GLN A C 1
ATOM 636 O O . GLN A 1 82 ? 7.133 -3.564 -6.698 1.00 96.38 82 GLN A O 1
ATOM 641 N N . GLU A 1 83 ? 7.276 -2.968 -8.849 1.00 96.62 83 GLU A N 1
ATOM 642 C CA . GLU A 1 83 ? 8.358 -3.886 -9.234 1.00 96.62 83 GLU A CA 1
ATOM 643 C C . GLU A 1 83 ? 9.670 -3.142 -9.543 1.00 96.62 83 GLU A C 1
ATOM 645 O O . GLU A 1 83 ? 10.571 -3.689 -10.180 1.00 96.62 83 GLU A O 1
ATOM 650 N N . GLY A 1 84 ? 9.798 -1.890 -9.086 1.00 95.81 84 GLY A N 1
ATOM 651 C CA . GLY A 1 84 ? 10.960 -1.034 -9.349 1.00 95.81 84 GLY A CA 1
ATOM 652 C C . GLY A 1 84 ? 12.300 -1.665 -8.949 1.00 95.81 84 GLY A C 1
ATOM 653 O O . GLY A 1 84 ? 13.270 -1.561 -9.694 1.00 95.81 84 GLY A O 1
ATOM 654 N N . ASP A 1 85 ? 12.340 -2.392 -7.830 1.00 97.44 85 ASP A N 1
ATOM 655 C CA . ASP A 1 85 ? 13.531 -3.106 -7.348 1.00 97.44 85 ASP A CA 1
ATOM 656 C C . ASP A 1 85 ? 14.020 -4.214 -8.295 1.00 97.44 85 ASP A C 1
ATOM 658 O O . ASP A 1 85 ? 15.188 -4.598 -8.252 1.00 97.44 85 ASP A O 1
ATOM 662 N N . SER A 1 86 ? 13.142 -4.740 -9.155 1.00 97.25 86 SER A N 1
ATOM 663 C CA . SER A 1 86 ? 13.493 -5.786 -10.125 1.00 97.25 86 SER A CA 1
ATOM 664 C C . SER A 1 86 ? 14.083 -5.225 -11.420 1.00 97.25 86 SER A C 1
ATOM 666 O O . SER A 1 86 ? 14.564 -5.992 -12.257 1.00 97.25 86 SER A O 1
ATOM 668 N N . ILE A 1 87 ? 14.062 -3.901 -11.610 1.00 96.75 87 ILE A N 1
ATOM 669 C CA . ILE A 1 87 ? 14.608 -3.259 -12.805 1.00 96.75 87 ILE A CA 1
ATOM 670 C C . ILE A 1 87 ? 16.141 -3.297 -12.717 1.00 96.75 87 ILE A C 1
ATOM 672 O O . ILE A 1 87 ? 16.726 -2.733 -11.789 1.00 96.75 87 ILE A O 1
ATOM 676 N N . PRO A 1 88 ? 16.838 -3.931 -13.674 1.00 96.69 88 PRO A N 1
ATOM 677 C CA . PRO A 1 88 ? 18.287 -4.001 -13.620 1.00 96.69 88 PRO A CA 1
ATOM 678 C C . PRO A 1 88 ? 18.903 -2.629 -13.909 1.00 96.69 88 PRO A C 1
ATOM 680 O O . PRO A 1 88 ? 18.405 -1.873 -14.744 1.00 96.69 88 PRO A O 1
ATOM 683 N N . VAL A 1 89 ? 20.057 -2.342 -13.295 1.00 96.00 89 VAL A N 1
ATOM 684 C CA . VAL A 1 89 ? 20.827 -1.096 -13.513 1.00 96.00 89 VAL A CA 1
ATOM 685 C C . VAL A 1 89 ? 21.041 -0.814 -15.007 1.00 96.00 89 VAL A C 1
ATOM 687 O O . VAL A 1 89 ? 20.948 0.323 -15.458 1.00 96.00 89 VAL A O 1
ATOM 690 N N . SER A 1 90 ? 21.256 -1.865 -15.804 1.00 96.62 90 SER A N 1
ATOM 691 C CA . SER A 1 90 ? 21.420 -1.776 -17.258 1.00 96.62 90 SER A CA 1
ATOM 692 C C . SER A 1 90 ? 20.229 -1.162 -17.995 1.00 96.62 90 SER A C 1
ATOM 694 O O . SER A 1 90 ? 20.431 -0.583 -19.057 1.00 96.62 90 SER A O 1
ATOM 696 N N . THR A 1 91 ? 19.005 -1.288 -17.474 1.00 96.19 91 THR A N 1
ATOM 697 C CA . THR A 1 91 ? 17.820 -0.665 -18.083 1.00 96.19 91 THR A CA 1
ATOM 698 C C . THR A 1 91 ? 17.898 0.849 -17.947 1.00 96.19 91 THR A C 1
ATOM 700 O O . THR A 1 91 ? 17.723 1.553 -18.933 1.00 96.19 91 THR A O 1
ATOM 703 N N . PHE A 1 92 ? 18.271 1.352 -16.769 1.00 94.94 92 PHE A N 1
ATOM 704 C CA . PHE A 1 92 ? 18.475 2.784 -16.543 1.00 94.94 92 PHE A CA 1
ATOM 705 C C . PHE A 1 92 ? 19.589 3.344 -17.437 1.00 94.94 92 PHE A C 1
ATOM 707 O O . PHE A 1 92 ? 19.426 4.396 -18.047 1.00 94.94 92 PHE A O 1
ATOM 714 N N . LEU A 1 93 ? 20.694 2.605 -17.591 1.00 94.69 93 LEU A N 1
ATOM 715 C CA . LEU A 1 93 ? 21.785 2.997 -18.491 1.00 94.69 93 LEU A CA 1
ATOM 716 C C . LEU A 1 93 ? 21.352 3.013 -19.965 1.00 94.69 93 LEU A C 1
ATOM 718 O O . LEU A 1 93 ? 21.732 3.917 -20.703 1.00 94.69 93 LEU A O 1
ATOM 722 N N . ARG A 1 94 ? 20.550 2.032 -20.403 1.00 95.00 94 ARG A N 1
ATOM 723 C CA . ARG A 1 94 ? 20.016 1.980 -21.774 1.00 95.00 94 ARG A CA 1
ATOM 724 C C . ARG A 1 94 ? 19.133 3.185 -22.086 1.00 95.00 94 ARG A C 1
ATOM 726 O O . ARG A 1 94 ? 19.205 3.710 -23.192 1.00 95.00 94 ARG A O 1
ATOM 733 N N . GLU A 1 95 ? 18.337 3.618 -21.117 1.00 92.88 95 GLU A N 1
ATOM 734 C CA . GLU A 1 95 ? 17.430 4.757 -21.259 1.00 92.88 95 GLU A CA 1
ATOM 735 C C . GLU A 1 95 ? 18.100 6.118 -20.958 1.00 92.88 95 GLU A C 1
ATOM 737 O O . GLU A 1 95 ? 17.414 7.137 -20.907 1.00 92.88 95 GLU A O 1
ATOM 742 N N . GLY A 1 96 ? 19.431 6.158 -20.788 1.00 90.38 96 GLY A N 1
ATOM 743 C CA . GLY A 1 96 ? 20.200 7.401 -20.630 1.00 90.38 96 GLY A CA 1
ATOM 744 C C . GLY A 1 96 ? 20.078 8.061 -19.254 1.00 90.38 96 GLY A C 1
ATOM 745 O O . GLY A 1 96 ? 20.110 9.283 -19.159 1.00 90.38 96 GLY A O 1
ATOM 746 N N . MET A 1 97 ? 19.891 7.262 -18.200 1.00 93.75 97 MET A N 1
ATOM 747 C CA . MET A 1 97 ? 19.750 7.730 -16.815 1.00 93.75 97 MET A CA 1
ATOM 748 C C . MET A 1 97 ? 21.026 7.532 -15.984 1.00 93.75 97 MET A C 1
ATOM 750 O O . MET A 1 97 ? 20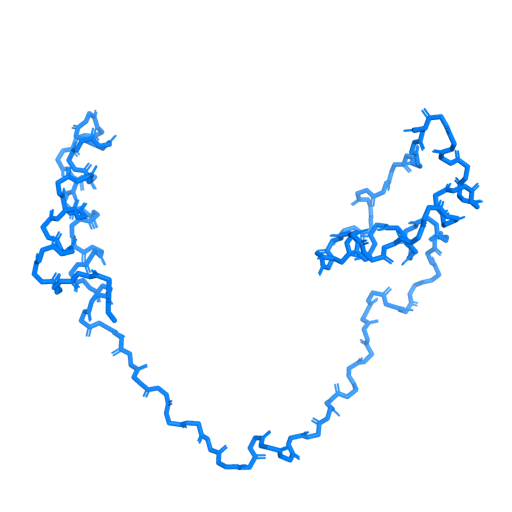.962 7.343 -14.768 1.00 93.75 97 MET A O 1
ATOM 754 N N . ASP A 1 98 ? 22.195 7.526 -16.617 1.00 92.88 98 ASP A N 1
ATOM 755 C CA . ASP A 1 98 ? 23.489 7.351 -15.951 1.00 92.88 98 ASP A CA 1
ATOM 756 C C . ASP A 1 98 ? 23.833 8.496 -14.983 1.00 92.88 98 ASP A C 1
ATOM 758 O O . ASP A 1 98 ? 24.550 8.277 -14.006 1.00 92.88 98 ASP A O 1
ATOM 762 N N . ASP A 1 99 ? 23.262 9.682 -15.199 1.00 94.50 99 ASP A N 1
ATOM 763 C CA . ASP A 1 99 ? 23.368 10.852 -14.319 1.00 94.50 99 ASP A CA 1
ATOM 764 C C . ASP A 1 99 ? 22.111 11.102 -13.460 1.00 94.50 99 ASP A C 1
ATOM 766 O O . ASP A 1 99 ? 22.043 12.080 -12.711 1.00 94.50 99 ASP A O 1
ATOM 770 N N . GLY A 1 100 ? 21.116 10.214 -13.548 1.00 91.88 100 GLY A N 1
ATOM 771 C CA . GLY A 1 100 ? 19.829 10.354 -12.869 1.00 91.88 100 GLY A CA 1
ATOM 772 C C . GLY A 1 100 ? 18.818 11.269 -13.571 1.00 91.88 100 GLY A C 1
ATOM 773 O O . GLY A 1 100 ? 17.782 11.566 -12.975 1.00 91.88 100 GLY A O 1
ATOM 774 N N . THR A 1 101 ? 19.065 11.709 -14.808 1.00 93.88 101 THR A N 1
ATOM 775 C CA . THR A 1 101 ? 18.078 12.426 -15.634 1.00 93.88 101 THR A CA 1
ATOM 776 C C . THR A 1 101 ? 16.899 11.519 -16.002 1.00 93.88 101 THR A C 1
ATOM 778 O O . THR A 1 101 ? 17.071 10.335 -16.264 1.00 93.88 101 THR A O 1
ATOM 781 N N . PHE A 1 102 ? 15.681 12.073 -16.045 1.00 94.56 102 PHE A N 1
ATOM 782 C CA . PHE A 1 102 ? 14.455 11.351 -16.417 1.00 94.56 102 PHE A CA 1
ATOM 783 C C . PHE A 1 102 ? 13.813 11.919 -17.690 1.00 94.56 102 PHE A C 1
ATOM 785 O O . PHE A 1 102 ? 13.891 13.120 -17.978 1.00 94.56 102 PHE A O 1
ATOM 792 N N . MET A 1 103 ? 13.098 11.061 -18.427 1.00 93.81 103 MET A N 1
ATOM 793 C CA . MET A 1 103 ? 12.202 11.496 -19.501 1.00 93.81 103 MET A CA 1
ATOM 794 C C . MET A 1 103 ? 11.121 12.434 -18.944 1.00 93.81 103 MET A C 1
ATOM 796 O O . MET A 1 103 ? 10.542 12.191 -17.888 1.00 93.81 103 MET A O 1
ATOM 800 N N . HIS A 1 104 ? 10.827 13.512 -19.669 1.00 94.69 104 HIS A N 1
ATOM 801 C CA . HIS A 1 104 ? 9.778 14.459 -19.294 1.00 94.69 104 HIS A CA 1
ATOM 802 C C . HIS A 1 104 ? 8.408 13.973 -19.790 1.00 94.69 104 HIS A C 1
ATOM 804 O O . HIS A 1 104 ? 8.318 13.290 -20.807 1.00 94.69 104 HIS A O 1
ATOM 810 N N . GLY A 1 105 ? 7.326 14.374 -19.115 1.00 94.62 105 GLY A N 1
ATOM 811 C CA . GLY A 1 105 ? 5.957 14.089 -19.568 1.00 94.62 105 GLY A CA 1
ATOM 812 C C . GLY A 1 105 ? 5.496 12.642 -19.362 1.00 94.62 105 GLY A C 1
ATOM 813 O O . GLY A 1 105 ? 4.541 12.212 -20.005 1.00 94.62 105 GLY A O 1
ATOM 814 N N . THR A 1 106 ? 6.141 11.894 -18.465 1.00 93.88 106 THR A N 1
ATOM 815 C CA . THR A 1 106 ? 5.770 10.506 -18.139 1.00 93.88 106 THR A CA 1
ATOM 816 C C . THR A 1 106 ? 4.373 10.384 -17.525 1.00 93.88 106 THR A C 1
ATOM 818 O O . THR A 1 106 ? 3.709 9.378 -17.753 1.00 93.88 106 THR A O 1
ATOM 821 N N . SER A 1 107 ? 3.876 11.423 -16.843 1.00 92.56 107 SER A N 1
ATOM 822 C CA . SER A 1 107 ? 2.519 11.461 -16.270 1.00 92.56 107 SER A CA 1
ATOM 823 C C . SER A 1 107 ? 1.394 11.396 -17.309 1.00 92.56 107 SER A C 1
ATOM 825 O O . SER A 1 107 ? 0.259 11.090 -16.967 1.00 92.56 107 SER A O 1
ATOM 827 N N . ALA A 1 108 ? 1.678 11.648 -18.593 1.00 91.62 108 ALA A N 1
ATOM 828 C CA . ALA A 1 108 ? 0.698 11.462 -19.666 1.00 91.62 108 ALA A CA 1
ATOM 829 C C . ALA A 1 108 ? 0.365 9.977 -19.941 1.00 91.62 108 ALA A C 1
ATOM 831 O O . ALA A 1 108 ? -0.525 9.699 -20.749 1.00 91.62 108 ALA A O 1
ATOM 832 N N . TYR A 1 109 ? 1.089 9.046 -19.306 1.00 87.00 109 TYR A N 1
ATOM 833 C CA . TYR A 1 109 ? 0.971 7.596 -19.483 1.00 87.00 109 TYR A CA 1
ATOM 834 C C . TYR A 1 109 ? 0.531 6.850 -18.208 1.00 87.00 109 TYR A C 1
ATOM 836 O O . TYR A 1 109 ? 0.512 5.619 -18.223 1.00 87.00 109 TYR A O 1
ATOM 844 N N . GLU A 1 110 ? 0.205 7.571 -17.129 1.00 82.69 110 GLU A N 1
ATOM 845 C CA . GLU A 1 110 ? -0.405 7.026 -15.900 1.00 82.69 110 GLU A CA 1
ATOM 846 C C . GLU A 1 110 ? -1.917 6.810 -16.072 1.00 82.69 110 GLU A C 1
ATOM 848 O O . GLU A 1 110 ? -2.415 5.772 -15.580 1.00 82.69 110 GLU A O 1
#